Protein AF-A0A935T9W3-F1 (afdb_monomer_lite)

Sequence (142 aa):
MTTIMLGGGNDLVNSGDGNDVIDAGGGNDTVNAGAGDDVIYQKDAGSDVVDGGEGNDRLVLDYSGEANAYGYPGRGMWVYYYDAEGNYLNRSGMGFEVAAPANTGRWGFNSYHYGVTYSGIEQFDITGTKVDPEVKTRNKSV

Radius of gyration: 14.55 Å; chains: 1; bounding box: 39×32×34 Å

pLDDT: mean 70.42, std 19.95, range [35.5, 97.81]

InterPro domains:
  IPR001343 RTX calcium-binding nonapeptide repeat [PF00353] (7-40)
  IPR001343 RTX calcium-binding nonapeptide repeat [PF00353] (45-59)
  IPR011049 Serralysin-like metalloprotease, C-terminal [G3DSA:2.150.10.10] (2-136)
  IPR011049 Serralysin-like metalloprotease, C-terminal [SSF51120] (3-99)
  IPR050557 RTX toxin and mannuronan C5-epimerase [PTHR38340] (6-66)

Foldseek 3Di:
DEEEADAEDAEEEDCEDEEYEEEQHEAEYEYDCYAYAYEYEYEDDHQYEYENYHDAYEYEYADQPPPPLPDPPPQWFWWWFAFLVGHTDDIDTSDDDDQRPPGGNKTWIATPRRGYIYINYQKYAYHNHPDDPPRGIDGDDD

Secondary structure (DSSP, 8-state):
--EEE--BSS-EEE--BS--EEEEEBSS-EEE--BS--EEEEESS---EEE--BS--EEEEE-TT-TT----TTS-EEEEEE-TT--EEEEE-SS---PPPTT-SEEEEEETTTTEEEES-SEEEEES-SS-GGGSEEE---

Structure (mmCIF, N/CA/C/O backbone):
data_AF-A0A935T9W3-F1
#
_entry.id   AF-A0A935T9W3-F1
#
loop_
_atom_site.group_PDB
_atom_site.id
_atom_site.type_symbol
_atom_site.label_atom_id
_atom_site.label_alt_id
_atom_site.label_comp_id
_atom_site.label_asym_id
_atom_site.label_entity_id
_atom_site.label_seq_id
_atom_site.pdbx_PDB_ins_code
_atom_site.Cartn_x
_atom_site.Cartn_y
_atom_site.Cartn_z
_atom_site.occupancy
_atom_site.B_iso_or_equiv
_atom_site.auth_seq_id
_atom_site.auth_comp_id
_atom_site.auth_asym_id
_atom_site.auth_atom_id
_atom_site.pdbx_PDB_model_num
ATOM 1 N N . MET A 1 1 ? -15.150 -7.952 3.375 1.00 87.38 1 MET A N 1
ATOM 2 C CA . MET A 1 1 ? -14.183 -9.043 3.156 1.00 87.38 1 MET A CA 1
ATOM 3 C C . MET A 1 1 ? -14.290 -9.587 1.755 1.00 87.38 1 MET A C 1
ATOM 5 O O . MET A 1 1 ? -14.957 -10.582 1.473 1.00 87.38 1 MET A O 1
ATOM 9 N N . THR A 1 2 ? -13.551 -8.894 0.919 1.00 93.00 2 THR A N 1
ATOM 10 C CA . THR A 1 2 ? -13.242 -9.126 -0.472 1.00 93.00 2 THR A CA 1
ATOM 11 C C . THR A 1 2 ? -11.743 -9.416 -0.544 1.00 93.00 2 THR A C 1
ATOM 13 O O . THR A 1 2 ? -10.952 -8.914 0.255 1.00 93.00 2 THR A O 1
ATOM 16 N N . THR A 1 3 ? -11.332 -10.265 -1.481 1.00 94.88 3 THR A N 1
ATOM 17 C CA . THR A 1 3 ? -9.914 -10.483 -1.782 1.00 94.88 3 THR A CA 1
ATOM 18 C C . THR A 1 3 ? -9.684 -10.181 -3.250 1.00 94.88 3 THR A C 1
ATOM 20 O O . THR A 1 3 ? -10.333 -10.782 -4.109 1.00 94.88 3 THR A O 1
ATOM 23 N N . ILE A 1 4 ? -8.776 -9.252 -3.530 1.00 94.38 4 ILE A N 1
ATOM 24 C CA . ILE A 1 4 ? -8.452 -8.772 -4.874 1.00 94.38 4 ILE A CA 1
ATOM 25 C C . ILE A 1 4 ? -6.978 -9.081 -5.141 1.00 94.38 4 ILE A C 1
ATOM 27 O O . ILE A 1 4 ? -6.128 -8.762 -4.319 1.00 94.38 4 ILE A O 1
ATOM 31 N N . MET A 1 5 ? -6.678 -9.732 -6.267 1.00 93.81 5 MET A N 1
ATOM 32 C CA . MET A 1 5 ? -5.312 -10.044 -6.706 1.00 93.81 5 MET A CA 1
ATOM 33 C C . MET A 1 5 ? -5.192 -9.752 -8.201 1.00 93.81 5 MET A C 1
ATOM 35 O O . MET A 1 5 ? -5.802 -10.459 -9.006 1.00 93.81 5 MET A O 1
ATOM 39 N N . LEU A 1 6 ? -4.435 -8.716 -8.564 1.00 90.50 6 LEU A N 1
ATOM 40 C CA . LEU A 1 6 ? -4.401 -8.181 -9.935 1.00 90.50 6 LEU A CA 1
ATOM 41 C C . LEU A 1 6 ? -3.133 -8.576 -10.702 1.00 90.50 6 LEU A C 1
ATOM 43 O O . LEU A 1 6 ? -3.185 -8.846 -11.901 1.00 90.50 6 LEU A O 1
ATOM 47 N N . GLY A 1 7 ? -2.017 -8.765 -9.994 1.00 86.50 7 GLY A N 1
ATOM 48 C CA . GLY A 1 7 ? -0.795 -9.332 -10.558 1.00 86.50 7 GLY A CA 1
ATOM 49 C C . GLY A 1 7 ? 0.185 -8.273 -11.042 1.00 86.50 7 GLY A C 1
ATOM 50 O O . GLY A 1 7 ? 1.107 -7.945 -10.311 1.00 86.50 7 GLY A O 1
ATOM 51 N N . GLY A 1 8 ? 0.069 -7.803 -12.275 1.00 85.81 8 GLY A N 1
ATOM 52 C CA . GLY A 1 8 ? 0.881 -6.683 -12.737 1.00 85.81 8 GLY A CA 1
ATOM 53 C C . GLY A 1 8 ? 0.217 -5.976 -13.904 1.00 85.81 8 GLY A C 1
ATOM 54 O O . GLY A 1 8 ? -0.504 -6.610 -14.676 1.00 85.81 8 GLY A O 1
ATOM 55 N N . GLY A 1 9 ? 0.480 -4.686 -14.055 1.00 88.25 9 GLY A N 1
ATOM 56 C CA . GLY A 1 9 ? -0.306 -3.811 -14.912 1.00 88.25 9 GLY A CA 1
ATOM 57 C C . GLY A 1 9 ? -0.497 -2.452 -14.254 1.00 88.25 9 GLY A C 1
ATOM 58 O O . GLY A 1 9 ? 0.128 -2.156 -13.255 1.00 88.25 9 GLY A O 1
ATOM 59 N N . ASN A 1 10 ? -1.313 -1.595 -14.863 1.00 91.88 10 ASN A N 1
ATOM 60 C CA . ASN A 1 10 ? -1.774 -0.385 -14.188 1.00 91.88 10 ASN A CA 1
ATOM 61 C C . ASN A 1 10 ? -3.240 -0.620 -13.851 1.00 91.88 10 ASN A C 1
ATOM 63 O O . ASN A 1 10 ? -4.076 -0.625 -14.765 1.00 91.88 10 ASN A O 1
ATOM 67 N N . ASP A 1 11 ? -3.538 -0.837 -12.583 1.00 94.38 11 ASP A N 1
ATOM 68 C CA . ASP A 1 11 ? -4.836 -1.313 -12.145 1.00 94.38 11 ASP A CA 1
ATOM 69 C C . ASP A 1 11 ? -5.634 -0.244 -11.385 1.00 94.38 11 ASP A C 1
ATOM 71 O O . ASP A 1 11 ? -5.100 0.691 -10.789 1.00 94.38 11 ASP A O 1
ATOM 75 N N . LEU A 1 12 ? -6.964 -0.366 -11.436 1.00 94.62 12 LEU A N 1
ATOM 76 C CA . LEU A 1 12 ? -7.900 0.478 -10.691 1.00 94.62 12 LEU A CA 1
ATOM 77 C C . LEU A 1 12 ? -8.745 -0.403 -9.775 1.00 94.62 12 LEU A C 1
ATOM 79 O O . LEU A 1 12 ? -9.527 -1.229 -10.251 1.00 94.62 12 LEU A O 1
ATOM 83 N N . VAL A 1 13 ? -8.629 -0.179 -8.470 1.00 95.69 13 VAL A N 1
ATOM 84 C CA . VAL A 1 13 ? -9.342 -0.926 -7.434 1.00 95.69 13 VAL A CA 1
ATOM 85 C C . VAL A 1 13 ? -10.282 -0.013 -6.666 1.00 95.69 13 VAL A C 1
ATOM 87 O O . VAL A 1 13 ? -9.906 1.069 -6.221 1.00 95.69 13 VAL A O 1
ATOM 90 N N . ASN A 1 14 ? -11.507 -0.496 -6.479 1.00 95.88 14 ASN A N 1
ATOM 91 C CA . ASN A 1 14 ? -12.453 0.016 -5.500 1.00 95.88 14 ASN A CA 1
ATOM 92 C C . ASN A 1 14 ? -13.114 -1.190 -4.827 1.00 95.88 14 ASN A C 1
ATOM 94 O O . ASN A 1 14 ? -13.866 -1.908 -5.495 1.00 95.88 14 ASN A O 1
ATOM 98 N N . SER A 1 15 ? -12.775 -1.457 -3.567 1.00 94.94 15 SER A N 1
ATOM 99 C CA . SER A 1 15 ? -13.264 -2.644 -2.853 1.00 94.94 15 SER A CA 1
ATOM 100 C C . SER A 1 15 ? -14.528 -2.390 -2.027 1.00 94.94 15 SER A C 1
ATOM 102 O O . SER A 1 15 ? -15.371 -3.285 -1.944 1.00 94.94 15 SER A O 1
ATOM 104 N N . GLY A 1 16 ? -14.760 -1.149 -1.589 1.00 93.31 16 GLY A N 1
ATOM 105 C CA . GLY A 1 16 ? -16.012 -0.725 -0.961 1.00 93.31 16 GLY A CA 1
ATOM 106 C C . GLY A 1 16 ? -16.014 -0.928 0.553 1.00 93.31 16 GLY A C 1
ATOM 107 O O . GLY A 1 16 ? -15.044 -0.610 1.221 1.00 93.31 16 GLY A O 1
ATOM 108 N N .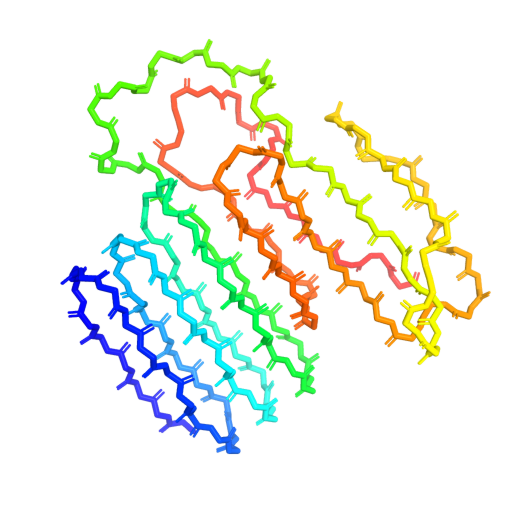 ASP A 1 17 ? -17.131 -1.388 1.113 1.00 95.31 17 ASP A N 1
ATOM 109 C CA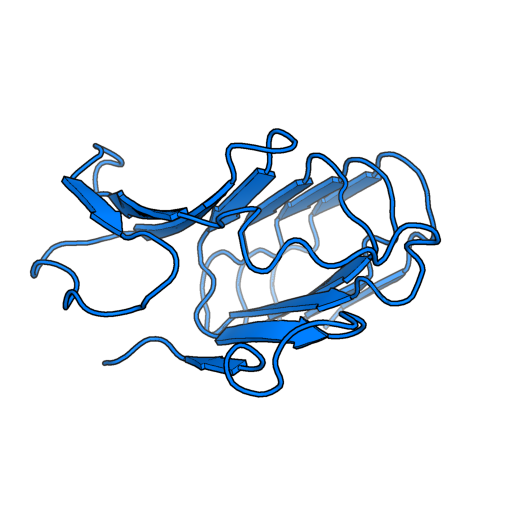 . ASP A 1 17 ? -17.245 -1.571 2.563 1.00 95.31 17 ASP A CA 1
ATOM 110 C C . ASP A 1 17 ? -16.778 -2.973 3.009 1.00 95.31 17 ASP A C 1
ATOM 112 O O . ASP A 1 17 ? -17.121 -4.001 2.411 1.00 95.31 17 ASP A O 1
ATOM 116 N N . GLY A 1 18 ? -16.157 -3.018 4.185 1.00 96.69 18 GLY A N 1
ATOM 117 C CA . GLY A 1 18 ? -15.717 -4.198 4.917 1.00 96.69 18 GLY A CA 1
ATOM 118 C C . GLY A 1 18 ? -14.205 -4.418 4.858 1.00 96.69 18 GLY A C 1
ATOM 119 O O . GLY A 1 18 ? -13.542 -3.978 3.945 1.00 96.69 18 GLY A O 1
ATOM 120 N N . ASN A 1 19 ? -13.685 -5.187 5.818 1.00 97.75 19 ASN A N 1
ATOM 121 C CA . ASN A 1 19 ? -12.250 -5.476 5.919 1.00 97.75 19 ASN A CA 1
ATOM 122 C C . ASN A 1 19 ? -11.771 -6.345 4.751 1.00 97.75 19 ASN A C 1
ATOM 124 O O . ASN A 1 19 ? -12.147 -7.525 4.670 1.00 97.75 19 ASN A O 1
ATOM 128 N N . ASP A 1 20 ? -10.942 -5.787 3.885 1.00 97.81 20 ASP A N 1
ATOM 129 C CA . ASP A 1 20 ? -10.557 -6.346 2.601 1.00 97.81 20 ASP A CA 1
ATOM 130 C C . ASP A 1 20 ? -9.046 -6.593 2.495 1.00 97.81 20 ASP A C 1
ATOM 132 O O . ASP A 1 20 ? -8.220 -6.079 3.251 1.00 97.81 20 ASP A O 1
ATOM 136 N N . VAL A 1 21 ? -8.675 -7.470 1.560 1.00 97.38 21 VAL A N 1
ATOM 137 C CA . VAL A 1 21 ? -7.275 -7.777 1.244 1.00 97.38 21 VAL A CA 1
ATOM 138 C C . VAL A 1 21 ? -7.038 -7.506 -0.231 1.00 97.38 21 VAL A C 1
ATOM 140 O O . VAL A 1 21 ? -7.629 -8.166 -1.091 1.00 97.38 21 VAL A O 1
ATOM 143 N N . ILE A 1 22 ? -6.162 -6.552 -0.523 1.00 97.12 22 ILE A N 1
ATOM 144 C CA . ILE A 1 22 ? -5.915 -6.047 -1.872 1.00 97.12 22 ILE A CA 1
ATOM 145 C C . ILE A 1 22 ? -4.445 -6.260 -2.212 1.00 97.12 22 ILE A C 1
ATOM 147 O O . ILE A 1 22 ? -3.570 -5.689 -1.578 1.00 97.12 22 ILE A O 1
ATOM 151 N N . ASP A 1 23 ? -4.167 -7.072 -3.224 1.00 95.19 23 ASP A N 1
ATOM 152 C CA . ASP A 1 23 ? -2.854 -7.197 -3.855 1.00 95.19 23 ASP A CA 1
ATOM 153 C C . ASP A 1 23 ? -2.943 -6.557 -5.239 1.00 95.19 23 ASP A C 1
ATOM 155 O O . ASP A 1 23 ? -3.439 -7.168 -6.197 1.00 95.19 23 ASP A O 1
ATOM 159 N N . ALA A 1 24 ? -2.524 -5.291 -5.301 1.00 91.50 24 ALA A N 1
ATOM 160 C CA . ALA A 1 24 ? -2.558 -4.490 -6.519 1.00 91.50 24 ALA A CA 1
ATOM 161 C C . ALA A 1 24 ? -1.537 -4.989 -7.550 1.00 91.50 24 ALA A C 1
ATOM 163 O O . ALA A 1 24 ? -1.755 -4.853 -8.745 1.00 91.50 24 ALA A O 1
ATOM 164 N N . GLY A 1 25 ? -0.524 -5.737 -7.106 1.00 89.56 25 GLY A N 1
ATOM 165 C CA . GLY A 1 25 ? 0.512 -6.208 -8.003 1.00 89.56 25 GLY A CA 1
ATOM 166 C C . GLY A 1 25 ? 1.589 -5.156 -8.193 1.00 89.56 25 GLY A C 1
ATOM 167 O O . GLY A 1 25 ? 1.908 -4.460 -7.239 1.00 89.56 25 GLY A O 1
ATOM 168 N N . GLY A 1 26 ? 2.210 -5.138 -9.370 1.00 85.56 26 GLY A N 1
ATOM 169 C CA . GLY A 1 26 ? 3.182 -4.107 -9.727 1.00 85.56 26 GLY A CA 1
ATOM 170 C C . GLY A 1 26 ? 2.846 -3.390 -11.023 1.00 85.56 26 GLY A C 1
ATOM 171 O O . GLY A 1 26 ? 2.142 -3.934 -11.875 1.00 85.56 26 GLY A O 1
ATOM 172 N N . GLY A 1 27 ? 3.410 -2.202 -11.202 1.00 85.19 27 GLY A N 1
ATOM 173 C CA . GLY A 1 27 ? 3.002 -1.208 -12.188 1.00 85.19 27 GLY A CA 1
ATOM 174 C C . GLY A 1 27 ? 2.380 0.002 -11.493 1.00 85.19 27 GLY A C 1
ATOM 175 O O . GLY A 1 27 ? 2.707 0.260 -10.351 1.00 85.19 27 GLY A O 1
ATOM 176 N N . ASN A 1 28 ? 1.607 0.837 -12.195 1.00 86.69 28 ASN A N 1
ATOM 177 C CA . ASN A 1 28 ? 1.076 2.077 -11.608 1.00 86.69 28 ASN A CA 1
ATOM 178 C C . ASN A 1 28 ? -0.396 1.908 -11.232 1.00 86.69 28 ASN A C 1
ATOM 180 O O . ASN A 1 28 ? -1.268 2.014 -12.104 1.00 86.69 28 ASN A O 1
ATOM 184 N N . ASP A 1 29 ? -0.671 1.732 -9.950 1.00 91.31 29 ASP A N 1
ATOM 185 C CA . ASP A 1 29 ? -1.990 1.342 -9.474 1.00 91.31 29 ASP A CA 1
ATOM 186 C C . ASP A 1 29 ? -2.742 2.489 -8.796 1.00 91.31 29 ASP A C 1
ATOM 188 O O . ASP A 1 29 ? -2.177 3.413 -8.217 1.00 91.31 29 ASP A O 1
ATOM 192 N N . THR A 1 30 ? -4.069 2.459 -8.866 1.00 92.00 30 THR A N 1
ATOM 193 C CA . THR A 1 30 ? -4.951 3.345 -8.100 1.00 92.00 30 THR A CA 1
ATOM 194 C C . THR A 1 30 ? -5.893 2.498 -7.263 1.00 92.00 30 THR A C 1
ATOM 196 O O . THR A 1 30 ? -6.758 1.811 -7.800 1.00 92.00 30 THR A O 1
ATOM 199 N N . VAL A 1 31 ? -5.747 2.557 -5.946 1.00 93.88 31 VAL A N 1
ATOM 200 C CA . VAL A 1 31 ? -6.485 1.742 -4.983 1.00 93.88 31 VAL A CA 1
ATOM 201 C C . VAL A 1 31 ? -7.299 2.637 -4.060 1.00 93.88 31 VAL A C 1
ATOM 203 O O . VAL A 1 31 ? -6.765 3.555 -3.446 1.00 93.88 31 VAL A O 1
ATOM 206 N N . ASN A 1 32 ? -8.589 2.340 -3.949 1.00 94.44 32 ASN A N 1
ATOM 207 C CA . ASN A 1 32 ? -9.469 2.835 -2.898 1.00 94.44 32 ASN A CA 1
ATOM 208 C C . ASN A 1 32 ? -10.028 1.623 -2.144 1.00 94.44 32 ASN A C 1
ATOM 210 O O . ASN A 1 32 ? -10.780 0.839 -2.734 1.00 94.44 32 ASN A O 1
ATOM 214 N N . ALA A 1 33 ? -9.609 1.449 -0.892 1.00 93.88 33 ALA A N 1
ATOM 215 C CA . ALA A 1 33 ? -9.987 0.290 -0.094 1.00 93.88 33 ALA A CA 1
ATOM 216 C C . ALA A 1 33 ? -11.384 0.464 0.533 1.00 93.88 33 ALA A C 1
ATOM 218 O O . ALA A 1 33 ? -12.232 -0.412 0.387 1.00 93.88 33 ALA A O 1
ATOM 219 N N . GLY A 1 34 ? -11.698 1.675 0.997 1.00 93.06 34 GLY A N 1
ATOM 220 C CA . GLY A 1 34 ? -13.051 2.082 1.356 1.00 93.06 34 GLY A CA 1
ATOM 221 C C . GLY A 1 34 ? -13.226 2.176 2.864 1.00 93.06 34 GLY A C 1
ATOM 222 O O . GLY A 1 34 ? -12.536 2.960 3.499 1.00 93.06 34 GLY A O 1
ATOM 223 N N . ALA A 1 35 ? -14.219 1.505 3.434 1.00 93.00 35 ALA A N 1
ATOM 224 C CA . ALA A 1 35 ? -14.437 1.527 4.881 1.00 93.00 35 ALA A CA 1
ATOM 225 C C . ALA A 1 35 ? -14.191 0.137 5.460 1.00 93.00 35 ALA A C 1
ATOM 227 O O . ALA A 1 35 ? -14.767 -0.825 4.969 1.00 93.00 35 ALA A O 1
ATOM 228 N N . GLY A 1 36 ? -13.456 0.019 6.558 1.00 94.56 36 GLY A N 1
ATOM 229 C CA . GLY A 1 36 ? -13.052 -1.266 7.126 1.00 94.56 36 GLY A CA 1
ATOM 230 C C . GLY A 1 36 ? -11.584 -1.244 7.525 1.00 94.56 36 GLY A C 1
ATOM 231 O O . GLY A 1 36 ? -10.882 -0.291 7.246 1.00 94.56 36 GLY A O 1
ATOM 232 N N . ASP A 1 37 ? -11.122 -2.279 8.227 1.00 95.12 37 ASP A N 1
ATOM 233 C CA . ASP A 1 37 ? -9.680 -2.441 8.452 1.00 95.12 37 ASP A CA 1
ATOM 234 C C . ASP A 1 37 ? -9.081 -3.237 7.281 1.00 95.12 37 ASP A C 1
ATOM 236 O O . ASP A 1 37 ? -9.242 -4.466 7.223 1.00 95.12 37 ASP A O 1
ATOM 240 N N . ASP A 1 38 ? -8.397 -2.552 6.368 1.00 96.75 38 ASP A N 1
ATOM 241 C CA . ASP A 1 38 ? -7.921 -3.122 5.110 1.00 96.75 38 ASP A CA 1
ATOM 242 C C . ASP A 1 38 ? -6.425 -3.452 5.117 1.00 96.75 38 ASP A C 1
ATOM 244 O O . ASP A 1 38 ? -5.599 -2.840 5.803 1.00 96.75 38 ASP A O 1
ATOM 248 N N . VAL A 1 39 ? -6.045 -4.450 4.314 1.00 95.25 39 VAL A N 1
ATOM 249 C CA . VAL A 1 39 ? -4.640 -4.804 4.074 1.00 95.25 39 VAL A CA 1
ATOM 250 C C . VAL A 1 39 ? -4.326 -4.695 2.592 1.00 95.25 39 VAL A C 1
ATOM 252 O O . VAL A 1 39 ? -4.870 -5.432 1.770 1.00 95.25 39 VAL A O 1
ATOM 255 N N . ILE A 1 40 ? -3.393 -3.808 2.263 1.00 93.75 40 ILE A N 1
ATOM 256 C CA . ILE A 1 40 ? -3.060 -3.433 0.893 1.00 93.75 40 ILE A CA 1
ATOM 257 C C . ILE A 1 40 ? -1.599 -3.784 0.624 1.00 93.75 40 ILE A C 1
ATOM 259 O O . ILE A 1 40 ? -0.702 -3.380 1.364 1.00 93.75 40 ILE A O 1
ATOM 263 N N . TYR A 1 41 ? -1.356 -4.531 -0.445 1.00 91.56 41 TYR A N 1
ATOM 264 C CA . TYR A 1 41 ? -0.038 -4.909 -0.931 1.00 91.56 41 TYR A CA 1
ATOM 265 C C . TYR A 1 41 ? 0.225 -4.213 -2.259 1.00 91.56 41 TYR A C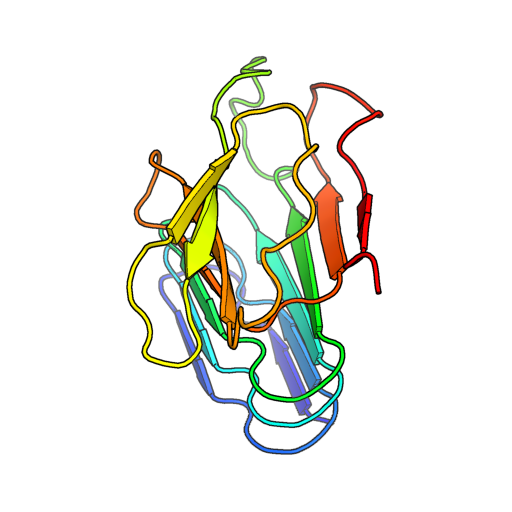 1
ATOM 267 O O . TYR A 1 41 ? -0.516 -4.411 -3.224 1.00 91.56 41 TYR A O 1
ATOM 275 N N . GLN A 1 42 ? 1.307 -3.444 -2.289 1.00 86.56 42 GLN A N 1
ATOM 276 C CA . GLN A 1 42 ? 1.894 -2.892 -3.503 1.00 86.56 42 GLN A CA 1
ATOM 277 C C . GLN A 1 42 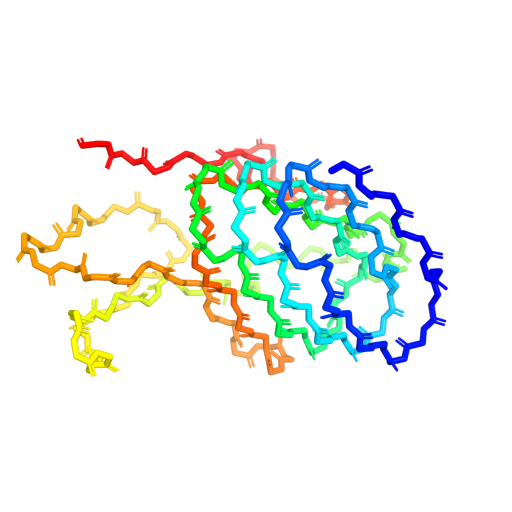? 3.237 -3.568 -3.741 1.00 86.56 42 GLN A C 1
ATOM 279 O O . GLN A 1 42 ? 4.047 -3.700 -2.815 1.00 86.56 42 GLN A O 1
ATOM 284 N N . LYS A 1 43 ? 3.477 -4.028 -4.963 1.00 82.19 43 LYS A N 1
ATOM 285 C CA . LYS A 1 43 ? 4.744 -4.637 -5.360 1.00 82.19 43 LYS A CA 1
ATOM 286 C C . LYS A 1 43 ? 5.422 -3.688 -6.320 1.00 82.19 43 LYS A C 1
ATOM 288 O O . LYS A 1 43 ? 4.780 -3.234 -7.239 1.00 82.19 43 LYS A O 1
ATOM 293 N N . ASP A 1 44 ? 6.727 -3.505 -6.166 1.00 72.25 44 ASP A N 1
ATOM 294 C CA . ASP A 1 44 ? 7.546 -2.648 -7.037 1.00 72.25 44 ASP A CA 1
ATOM 295 C C . ASP A 1 44 ? 7.473 -1.125 -6.772 1.00 72.25 44 ASP A C 1
ATOM 297 O O . ASP A 1 44 ? 6.938 -0.667 -5.761 1.00 72.25 44 ASP A O 1
ATOM 301 N N . ALA A 1 45 ? 8.221 -0.355 -7.575 1.00 64.88 45 ALA A N 1
ATOM 302 C CA . ALA A 1 45 ? 8.375 1.098 -7.462 1.00 64.88 45 ALA A CA 1
ATOM 303 C C . ALA A 1 45 ? 7.474 1.908 -8.416 1.00 64.88 45 ALA A C 1
ATOM 305 O O . ALA A 1 45 ? 7.874 2.994 -8.852 1.00 64.88 45 ALA A O 1
ATOM 306 N N . GLY A 1 46 ? 6.301 1.379 -8.750 1.00 71.75 46 GLY A N 1
ATOM 307 C CA . GLY A 1 46 ? 5.223 2.037 -9.474 1.00 71.75 46 GLY A CA 1
ATOM 308 C C . GLY A 1 46 ? 4.848 3.442 -8.995 1.00 71.75 46 GLY A C 1
ATOM 309 O O . GLY A 1 46 ? 5.259 3.928 -7.944 1.00 71.75 46 GLY A O 1
ATOM 310 N N . SER A 1 47 ? 4.092 4.161 -9.827 1.00 76.81 47 SER A N 1
ATOM 311 C CA . SER A 1 47 ? 3.437 5.428 -9.473 1.00 76.81 47 SER A CA 1
ATOM 312 C C . SER A 1 47 ? 2.028 5.150 -8.957 1.00 76.81 47 SER A C 1
ATOM 314 O O . SER A 1 47 ? 1.059 5.295 -9.700 1.00 76.81 47 SER A O 1
ATOM 316 N N . ASP A 1 48 ? 1.944 4.777 -7.688 1.00 81.75 48 ASP A N 1
ATOM 317 C CA . ASP A 1 48 ? 0.731 4.273 -7.052 1.00 81.75 48 ASP A CA 1
ATOM 318 C C . ASP A 1 48 ? -0.019 5.312 -6.224 1.00 81.75 48 ASP A C 1
ATOM 320 O O . ASP A 1 48 ? 0.548 6.037 -5.406 1.00 81.75 48 ASP A O 1
ATOM 324 N N . VAL A 1 49 ? -1.337 5.336 -6.358 1.00 84.69 49 VAL A N 1
ATOM 325 C CA . VAL A 1 49 ? -2.229 6.104 -5.492 1.00 84.69 49 VAL A CA 1
ATOM 326 C C . VAL A 1 49 ? -3.022 5.122 -4.644 1.00 84.69 49 VAL A C 1
ATOM 328 O O . VAL A 1 49 ? -3.779 4.332 -5.188 1.00 84.69 49 VAL A O 1
ATOM 331 N N . VAL A 1 50 ? -2.875 5.164 -3.322 1.00 85.88 50 VAL A N 1
ATOM 332 C CA . VAL A 1 50 ? -3.607 4.289 -2.394 1.00 85.88 50 VAL A CA 1
ATOM 333 C C . VAL A 1 50 ? -4.339 5.132 -1.362 1.00 85.88 50 VAL A C 1
ATOM 335 O O . VAL A 1 50 ? -3.725 5.943 -0.673 1.00 85.88 50 VAL A O 1
ATOM 338 N N . ASP A 1 51 ? -5.638 4.907 -1.230 1.00 88.12 51 ASP A N 1
ATOM 339 C CA . ASP A 1 51 ? -6.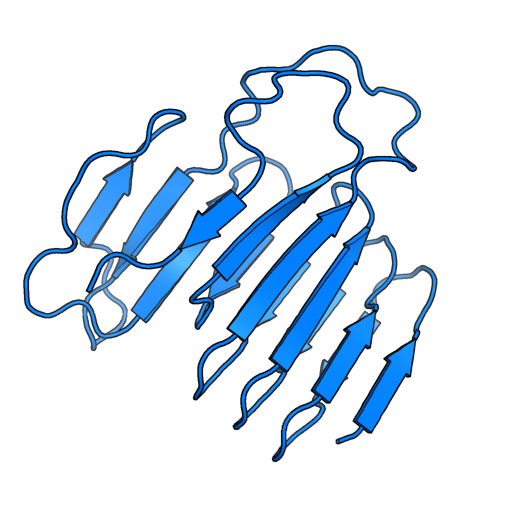451 5.402 -0.126 1.00 88.12 51 ASP A CA 1
ATOM 340 C C . ASP A 1 51 ? -6.998 4.206 0.657 1.00 88.12 51 ASP A C 1
ATOM 342 O O . ASP A 1 51 ? -7.755 3.414 0.093 1.00 88.12 51 ASP A O 1
ATOM 346 N N . GLY A 1 52 ? -6.584 4.050 1.918 1.00 86.44 52 GLY A N 1
ATOM 347 C CA . GLY A 1 52 ? -7.158 3.043 2.821 1.00 86.44 52 GLY A CA 1
ATOM 348 C C . GLY A 1 52 ? -8.584 3.407 3.227 1.00 86.44 52 GLY A C 1
ATOM 349 O O . GLY A 1 52 ? -9.463 2.562 3.227 1.00 86.44 52 GLY A O 1
ATOM 350 N N . GLY A 1 53 ? -8.857 4.706 3.364 1.00 87.31 53 GLY A N 1
ATOM 351 C CA . GLY A 1 53 ? -10.181 5.211 3.699 1.00 87.31 53 GLY A CA 1
ATOM 352 C C . GLY A 1 53 ? -10.427 5.230 5.208 1.00 87.31 53 GLY A C 1
ATOM 353 O O . GLY A 1 53 ? -9.641 5.831 5.943 1.00 87.31 53 GLY A O 1
ATOM 354 N N . GLU A 1 54 ? -11.578 4.730 5.659 1.00 87.31 54 GLU A N 1
ATOM 355 C CA . GLU A 1 54 ? -11.949 4.734 7.080 1.00 87.31 54 GLU A CA 1
ATOM 356 C C . GLU A 1 54 ? -11.617 3.398 7.742 1.00 87.31 54 GLU A C 1
ATOM 358 O O . GLU A 1 54 ? -12.261 2.401 7.443 1.00 87.31 54 GLU A O 1
ATOM 363 N N . GLY A 1 55 ? -10.754 3.398 8.756 1.00 88.31 55 GLY A N 1
ATOM 364 C CA . GLY A 1 55 ? -10.450 2.193 9.521 1.00 88.31 55 GLY A CA 1
ATOM 365 C C . GLY A 1 55 ? -9.037 2.218 10.073 1.00 88.31 55 GLY A C 1
ATOM 366 O O . GLY A 1 55 ? -8.467 3.291 10.279 1.00 88.31 55 GLY A O 1
ATOM 367 N N . ASN A 1 56 ? -8.502 1.041 10.394 1.00 87.31 56 ASN A N 1
ATOM 368 C CA . ASN A 1 56 ? -7.089 0.860 10.706 1.00 87.31 56 ASN A CA 1
ATOM 369 C C . ASN A 1 56 ? -6.411 0.113 9.565 1.00 87.31 56 ASN A C 1
ATOM 371 O O . ASN A 1 56 ? -6.290 -1.116 9.597 1.00 87.31 56 ASN A O 1
ATOM 375 N N . ASP A 1 57 ? -5.925 0.873 8.593 1.00 88.75 57 ASP A N 1
ATOM 376 C CA . ASP A 1 57 ? -5.454 0.297 7.343 1.00 88.75 57 ASP A CA 1
ATOM 377 C C . ASP A 1 57 ? -3.956 0.044 7.356 1.00 88.75 57 ASP A C 1
ATOM 379 O O . ASP A 1 57 ? -3.151 0.804 7.914 1.00 88.75 57 ASP A O 1
ATOM 383 N N . ARG A 1 58 ? -3.566 -1.052 6.709 1.00 89.00 58 ARG A N 1
ATOM 384 C CA . ARG A 1 58 ? -2.179 -1.486 6.612 1.00 89.00 58 ARG A CA 1
ATOM 385 C C . ARG A 1 58 ? -1.720 -1.536 5.164 1.00 89.00 58 ARG A C 1
ATOM 387 O O . ARG A 1 58 ? -2.189 -2.365 4.392 1.00 89.00 58 ARG A O 1
ATOM 394 N N . LEU A 1 59 ? -0.706 -0.741 4.835 1.00 86.38 59 LEU A N 1
ATOM 395 C CA . LEU A 1 59 ? -0.017 -0.790 3.547 1.00 86.38 59 LEU A CA 1
ATOM 396 C C . LEU A 1 59 ? 1.324 -1.519 3.672 1.00 86.38 59 LEU A C 1
ATOM 398 O O . LEU A 1 59 ? 2.167 -1.165 4.498 1.00 86.38 59 LEU A O 1
ATOM 402 N N . VAL A 1 60 ? 1.542 -2.504 2.807 1.00 86.31 60 VAL A N 1
ATOM 403 C CA . VAL A 1 60 ? 2.801 -3.234 2.668 1.00 86.31 60 VAL A CA 1
ATOM 404 C C . VAL A 1 60 ? 3.382 -2.958 1.287 1.00 86.31 60 VAL A C 1
ATOM 406 O O . VAL A 1 60 ? 2.779 -3.319 0.279 1.00 86.31 60 VAL A O 1
ATOM 409 N N . LEU A 1 61 ? 4.573 -2.361 1.240 1.00 81.88 61 LEU A N 1
ATOM 410 C CA . LEU A 1 61 ? 5.358 -2.249 0.010 1.00 81.88 61 LEU A CA 1
ATOM 411 C C . LEU A 1 61 ? 6.342 -3.414 -0.069 1.00 81.88 61 LEU A C 1
ATOM 413 O O . LEU A 1 61 ? 7.155 -3.611 0.841 1.00 81.88 61 LEU A O 1
ATOM 417 N N . ASP A 1 62 ? 6.295 -4.183 -1.151 1.00 80.25 62 ASP A N 1
ATOM 418 C CA . ASP A 1 62 ? 7.229 -5.273 -1.419 1.00 80.25 62 ASP A CA 1
ATOM 419 C C . ASP A 1 62 ? 8.129 -4.957 -2.618 1.00 80.25 62 ASP A C 1
ATOM 421 O O . ASP A 1 62 ? 7.742 -5.055 -3.782 1.00 80.25 62 ASP A O 1
ATOM 425 N N . TYR A 1 63 ? 9.386 -4.629 -2.321 1.00 76.19 63 TYR A N 1
ATOM 426 C CA . TYR A 1 63 ? 10.414 -4.360 -3.325 1.00 76.19 63 TYR A CA 1
ATOM 427 C C . TYR A 1 63 ? 11.219 -5.607 -3.727 1.00 76.19 63 TYR A C 1
ATOM 429 O O . TYR A 1 63 ? 12.245 -5.488 -4.398 1.00 76.19 63 TYR A O 1
ATOM 437 N N . SER A 1 64 ? 10.805 -6.815 -3.331 1.00 74.25 64 SER A N 1
ATOM 438 C CA . SER A 1 64 ? 11.570 -8.048 -3.579 1.00 74.25 64 SER A CA 1
ATOM 439 C C . SER A 1 64 ? 11.706 -8.398 -5.067 1.00 74.25 64 SER A C 1
ATOM 441 O O . SER A 1 64 ? 12.683 -9.045 -5.455 1.00 74.25 64 SER A O 1
ATOM 443 N N . GLY A 1 65 ? 10.767 -7.936 -5.899 1.00 68.81 65 GLY A N 1
ATOM 444 C CA . GLY A 1 65 ? 10.786 -8.085 -7.357 1.00 68.81 65 GLY A CA 1
ATOM 445 C C . GLY A 1 65 ? 11.724 -7.119 -8.095 1.00 68.81 65 GLY A C 1
ATOM 446 O O . GLY A 1 65 ? 11.989 -7.315 -9.281 1.00 68.81 65 GLY A O 1
ATOM 447 N N . GLU A 1 66 ? 12.271 -6.104 -7.420 1.00 66.94 66 GLU A N 1
ATOM 448 C CA . GLU A 1 66 ? 13.085 -5.063 -8.053 1.00 66.94 66 GLU A CA 1
ATOM 449 C C . GLU A 1 66 ? 14.533 -5.529 -8.293 1.00 66.94 66 GLU A C 1
ATOM 451 O O . GLU A 1 66 ? 15.372 -5.613 -7.387 1.00 66.94 66 GLU A O 1
ATOM 456 N N . ALA A 1 67 ? 14.863 -5.806 -9.560 1.00 55.84 67 ALA A N 1
ATOM 457 C CA . ALA A 1 67 ? 16.169 -6.328 -9.979 1.00 55.84 67 ALA A CA 1
ATOM 458 C C . ALA A 1 67 ? 17.346 -5.379 -9.662 1.00 55.84 67 ALA A C 1
ATOM 460 O O . ALA A 1 67 ? 18.474 -5.835 -9.456 1.00 55.84 67 ALA A O 1
ATOM 461 N N . ASN A 1 68 ? 17.087 -4.069 -9.558 1.00 52.22 68 ASN A N 1
ATOM 462 C CA . ASN A 1 68 ? 18.057 -3.048 -9.154 1.00 52.22 68 ASN A CA 1
ATOM 463 C C . ASN A 1 68 ? 17.841 -2.594 -7.705 1.00 52.22 68 ASN A C 1
ATOM 465 O O . ASN A 1 68 ? 17.806 -1.404 -7.404 1.00 52.22 68 ASN A O 1
ATOM 469 N N . ALA A 1 69 ? 17.819 -3.547 -6.773 1.00 46.34 69 ALA A N 1
ATOM 470 C CA . ALA A 1 69 ? 17.957 -3.290 -5.339 1.00 46.34 69 ALA A CA 1
ATOM 471 C C . ALA A 1 69 ? 19.378 -2.805 -4.943 1.00 46.34 69 ALA A C 1
ATOM 473 O O . ALA A 1 69 ? 19.890 -3.148 -3.873 1.00 46.34 69 ALA A O 1
ATOM 474 N N . TYR A 1 70 ? 20.055 -2.028 -5.802 1.00 42.06 70 TYR A N 1
ATOM 475 C CA . TYR A 1 70 ? 21.175 -1.198 -5.376 1.00 42.06 70 TYR A CA 1
ATOM 476 C C . TYR A 1 70 ? 20.604 -0.116 -4.468 1.00 42.06 70 TYR A C 1
ATOM 478 O O . TYR A 1 70 ? 20.156 0.927 -4.924 1.00 42.06 70 TYR A O 1
ATOM 486 N N . GLY A 1 71 ? 20.613 -0.399 -3.167 1.00 41.34 71 GLY A N 1
ATOM 487 C CA . GLY A 1 71 ? 21.315 0.478 -2.241 1.00 41.34 71 GLY A CA 1
ATOM 488 C C . GLY A 1 71 ? 21.044 1.969 -2.395 1.00 41.34 71 GLY A C 1
ATOM 489 O O . GLY A 1 71 ? 22.004 2.730 -2.408 1.00 41.34 71 GLY A O 1
ATOM 490 N N . TYR A 1 72 ? 19.788 2.401 -2.470 1.00 43.09 72 TYR A N 1
ATOM 491 C CA . TYR A 1 72 ? 19.457 3.777 -2.126 1.00 43.09 72 TYR A CA 1
ATOM 492 C C . TYR A 1 72 ? 18.779 3.783 -0.753 1.00 43.09 72 TYR A C 1
ATOM 494 O O . TYR A 1 72 ? 17.552 3.890 -0.692 1.00 43.09 72 TYR A O 1
ATOM 502 N N . PRO A 1 73 ? 19.545 3.692 0.356 1.00 36.97 73 PRO A N 1
ATOM 503 C CA . PRO A 1 73 ? 19.074 4.213 1.634 1.00 36.97 73 PRO A CA 1
ATOM 504 C C . PRO A 1 73 ? 18.941 5.727 1.436 1.00 36.97 73 PRO A C 1
ATOM 506 O O . PRO A 1 73 ? 19.897 6.471 1.620 1.00 36.97 73 PRO A O 1
ATOM 509 N N . GLY A 1 74 ? 17.835 6.179 0.847 1.00 41.88 74 GLY A N 1
ATOM 510 C CA . GLY A 1 74 ? 17.826 7.524 0.269 1.00 41.88 74 GLY A CA 1
ATOM 511 C C . GLY A 1 74 ? 16.759 7.863 -0.763 1.00 41.88 74 GLY A C 1
ATOM 512 O O . GLY A 1 74 ? 16.639 9.039 -1.097 1.00 41.88 74 GLY A O 1
ATOM 513 N N . ARG A 1 75 ? 15.980 6.917 -1.303 1.00 43.28 75 ARG A N 1
ATOM 514 C CA . ARG A 1 75 ? 14.841 7.266 -2.179 1.00 43.28 75 ARG A CA 1
ATOM 515 C C . ARG A 1 75 ? 13.649 7.668 -1.306 1.00 43.28 75 ARG A C 1
ATOM 517 O O . ARG A 1 75 ? 12.734 6.890 -1.087 1.00 43.28 75 ARG A O 1
ATOM 524 N N . GLY A 1 76 ? 13.773 8.852 -0.704 1.00 46.59 76 GLY A N 1
ATOM 525 C CA . GLY A 1 76 ? 12.967 9.326 0.416 1.00 46.59 76 GLY A CA 1
ATOM 526 C C . GLY A 1 76 ? 11.468 9.318 0.146 1.00 46.59 76 GLY A C 1
ATOM 527 O O . GLY A 1 76 ? 10.959 10.154 -0.599 1.00 46.59 76 GLY A O 1
ATOM 528 N N . MET A 1 77 ? 10.769 8.411 0.825 1.00 51.19 77 MET A N 1
ATOM 529 C CA . MET A 1 77 ? 9.390 8.651 1.220 1.00 51.19 77 MET A CA 1
ATOM 530 C C . MET A 1 77 ? 9.408 9.827 2.186 1.00 51.19 77 MET A C 1
ATOM 532 O O . MET A 1 77 ? 10.035 9.755 3.247 1.00 51.19 77 MET A O 1
ATOM 536 N N . TRP A 1 78 ? 8.770 10.920 1.792 1.00 51.22 78 TRP A N 1
ATOM 537 C CA . TRP A 1 78 ? 8.553 12.034 2.694 1.00 51.22 78 TRP A CA 1
ATOM 538 C C . TRP A 1 78 ? 7.161 11.839 3.290 1.00 51.22 78 TRP A C 1
ATOM 540 O O . TRP A 1 78 ? 6.192 11.557 2.586 1.00 51.22 78 TRP A O 1
ATOM 550 N N . VAL A 1 79 ? 7.056 11.933 4.609 1.00 56.75 79 VAL A N 1
ATOM 551 C CA . VAL A 1 79 ? 5.741 11.945 5.257 1.00 56.75 79 VAL A CA 1
ATOM 552 C C . VAL A 1 79 ? 5.224 13.368 5.142 1.00 56.75 79 VAL A C 1
ATOM 554 O O . VAL A 1 79 ? 5.911 14.278 5.609 1.00 56.75 79 VAL A O 1
ATOM 557 N N . TYR A 1 80 ? 4.066 13.561 4.511 1.00 59.47 80 TYR A N 1
ATOM 558 C CA . TYR A 1 80 ? 3.425 14.869 4.382 1.00 59.47 80 TYR A CA 1
ATOM 559 C C . TYR A 1 80 ? 2.225 14.923 5.321 1.00 59.47 80 TYR A C 1
ATOM 561 O O . TYR A 1 80 ? 1.390 14.023 5.345 1.00 59.47 80 TYR A O 1
ATOM 569 N N . TYR A 1 81 ? 2.132 16.000 6.086 1.00 57.47 81 TYR A N 1
ATOM 570 C CA . TYR A 1 81 ? 1.009 16.251 6.978 1.00 57.47 81 TYR A CA 1
ATOM 571 C C . TYR A 1 81 ? 0.056 17.226 6.301 1.00 57.47 81 TYR A C 1
ATOM 573 O O . TYR A 1 81 ? 0.511 18.251 5.787 1.00 57.47 81 TYR A O 1
ATOM 581 N N . TYR A 1 82 ? -1.240 16.929 6.340 1.00 58.75 82 TYR A N 1
ATOM 582 C CA . TYR A 1 82 ? -2.297 17.820 5.872 1.00 58.75 82 TYR A CA 1
ATOM 583 C C . TYR A 1 82 ? -3.289 18.098 7.010 1.00 58.75 82 TYR A C 1
ATOM 585 O O . TYR A 1 82 ? -3.465 17.258 7.897 1.00 58.75 82 TYR A O 1
ATOM 593 N N . ASP A 1 83 ? -3.913 19.277 7.020 1.00 59.59 83 ASP A N 1
ATOM 594 C CA . ASP A 1 83 ? -5.050 19.540 7.912 1.00 59.59 83 ASP A CA 1
ATOM 595 C C . ASP A 1 83 ? -6.299 18.767 7.459 1.00 59.59 83 ASP A C 1
ATOM 597 O O . ASP A 1 83 ? -6.280 18.031 6.467 1.00 59.59 83 ASP A O 1
ATOM 601 N N . ALA A 1 84 ? -7.384 18.872 8.228 1.00 53.59 84 ALA A N 1
ATOM 602 C CA . ALA A 1 84 ? -8.651 18.218 7.902 1.00 53.59 84 ALA A CA 1
ATOM 603 C C . ALA A 1 84 ? -9.274 18.726 6.592 1.00 53.59 84 ALA A C 1
ATOM 605 O O . ALA A 1 84 ? -10.068 18.026 5.969 1.00 53.59 84 ALA A O 1
ATOM 606 N N . GLU A 1 85 ? -8.873 19.912 6.148 1.00 62.78 85 GLU A N 1
ATOM 607 C CA . GLU A 1 85 ? -9.285 20.545 4.904 1.00 62.78 85 GLU A CA 1
ATOM 608 C C . GLU A 1 85 ? -8.370 20.186 3.714 1.00 62.78 85 GLU A C 1
ATOM 610 O O . GLU A 1 85 ? -8.626 20.618 2.589 1.00 62.78 85 GLU A O 1
ATOM 615 N N . GLY A 1 86 ? -7.327 19.373 3.930 1.00 60.22 86 GLY A N 1
ATOM 616 C CA . GLY A 1 86 ? -6.407 18.905 2.891 1.00 60.22 86 GLY A CA 1
ATOM 617 C C . GLY A 1 86 ? -5.291 19.890 2.526 1.00 60.22 86 GLY A C 1
ATOM 618 O O . GLY A 1 86 ? -4.612 19.694 1.516 1.00 60.22 86 GLY A O 1
ATOM 619 N N . ASN A 1 87 ? -5.058 20.938 3.319 1.00 67.50 87 ASN A N 1
ATOM 620 C CA . ASN A 1 87 ? -3.946 21.865 3.118 1.00 67.50 87 ASN A CA 1
ATOM 621 C C . ASN A 1 87 ? -2.650 21.297 3.696 1.00 67.50 87 ASN A C 1
ATOM 623 O O . ASN A 1 87 ? -2.626 20.752 4.796 1.00 67.50 87 ASN A O 1
ATOM 627 N N . TYR A 1 88 ? -1.545 21.458 2.967 1.00 69.56 88 TYR A N 1
ATOM 628 C CA . TYR A 1 88 ? -0.230 20.988 3.399 1.00 69.56 88 TYR A CA 1
ATOM 629 C C . TYR A 1 88 ? 0.266 21.751 4.636 1.00 69.56 88 TYR A C 1
ATOM 631 O O . TYR A 1 88 ? 0.400 22.975 4.611 1.00 69.56 88 TYR A O 1
ATOM 639 N N . LEU A 1 89 ? 0.601 21.009 5.691 1.00 62.34 89 LEU A N 1
ATOM 640 C CA . LEU A 1 89 ? 1.113 21.528 6.956 1.00 62.34 89 LEU A CA 1
ATOM 641 C C . LEU A 1 89 ? 2.638 21.406 7.062 1.00 62.34 89 LEU A C 1
ATOM 643 O O . LEU A 1 89 ? 3.303 22.379 7.412 1.00 62.34 89 LEU A O 1
ATOM 647 N N . ASN A 1 90 ? 3.214 20.224 6.802 1.00 61.25 90 ASN A N 1
ATOM 648 C CA . ASN A 1 90 ? 4.657 19.979 6.962 1.00 61.25 90 ASN A CA 1
ATOM 649 C C . ASN A 1 90 ? 5.131 18.693 6.244 1.00 61.25 90 ASN A C 1
ATOM 651 O O . ASN A 1 90 ? 4.301 17.864 5.876 1.00 61.25 90 ASN A O 1
ATOM 655 N N . ARG A 1 91 ? 6.454 18.494 6.097 1.00 61.00 91 ARG A N 1
ATOM 656 C CA . ARG A 1 91 ? 7.082 17.254 5.597 1.00 61.00 91 ARG A CA 1
ATOM 657 C C . ARG A 1 91 ? 8.231 16.774 6.492 1.00 61.00 91 ARG A C 1
ATOM 659 O O . ARG A 1 91 ? 9.020 17.596 6.953 1.00 61.00 91 ARG A O 1
ATOM 666 N N . SER A 1 92 ? 8.386 15.459 6.663 1.00 53.06 92 SER A N 1
ATOM 667 C CA . SER A 1 92 ? 9.576 14.840 7.283 1.00 53.06 92 SER A CA 1
ATOM 668 C C . SER A 1 92 ? 10.347 13.984 6.283 1.00 53.06 92 SER A C 1
ATOM 670 O O . SER A 1 92 ? 9.737 13.310 5.455 1.00 53.06 92 SER A O 1
ATOM 672 N N . GLY A 1 93 ? 11.683 14.025 6.364 1.00 46.59 93 GLY A N 1
ATOM 673 C CA . GLY A 1 93 ? 12.586 13.172 5.583 1.00 46.59 93 GLY A CA 1
ATOM 674 C C . GLY A 1 93 ? 12.841 11.822 6.205 1.00 46.59 93 GLY A C 1
ATOM 675 O O . GLY A 1 93 ? 12.257 11.497 7.231 1.00 46.59 93 GLY A O 1
ATOM 676 N N . MET A 1 94 ? 13.713 11.040 5.565 1.00 42.41 94 MET A N 1
ATOM 677 C CA . MET A 1 94 ? 14.118 9.716 6.037 1.00 42.41 94 MET A CA 1
ATOM 678 C C . MET A 1 94 ? 14.644 9.810 7.474 1.00 42.41 94 MET A C 1
ATOM 680 O O . MET A 1 94 ? 15.763 10.260 7.701 1.00 42.41 94 MET A O 1
ATOM 684 N N . GLY A 1 95 ? 13.788 9.462 8.434 1.00 36.31 95 GLY A N 1
ATOM 685 C CA . GLY A 1 95 ? 13.957 9.819 9.841 1.00 36.31 95 GLY A CA 1
ATOM 686 C C . GLY A 1 95 ? 12.654 10.384 10.400 1.00 36.31 95 GLY A C 1
ATOM 687 O O . GLY A 1 95 ? 12.304 11.540 10.194 1.00 36.31 95 GLY A O 1
ATOM 688 N N . PHE A 1 96 ? 11.899 9.523 11.066 1.00 41.47 96 PHE A N 1
ATOM 689 C CA . PHE A 1 96 ? 10.558 9.788 11.570 1.00 41.47 96 PHE A CA 1
ATOM 690 C C . PHE A 1 96 ? 10.641 10.483 12.938 1.00 41.47 96 PHE A C 1
ATOM 692 O O . PHE A 1 96 ? 10.884 9.807 13.935 1.00 41.47 96 PHE A O 1
ATOM 699 N N . GLU A 1 97 ? 10.427 11.798 13.008 1.00 38.62 97 GLU A N 1
ATOM 700 C CA . GLU A 1 97 ? 10.095 12.460 14.278 1.00 38.62 97 GLU A CA 1
ATOM 701 C C . GLU A 1 97 ? 9.466 13.844 14.061 1.00 38.62 97 GLU A C 1
ATOM 703 O O . GLU A 1 97 ? 10.150 14.857 14.096 1.00 38.62 97 GLU A O 1
ATOM 708 N N . VAL A 1 98 ? 8.146 13.910 13.867 1.00 35.50 98 VAL A N 1
ATOM 709 C CA . VAL A 1 98 ? 7.356 15.046 14.368 1.00 35.50 98 VAL A CA 1
ATOM 710 C C . VAL A 1 98 ? 5.969 14.507 14.709 1.00 35.50 98 VAL A C 1
ATOM 712 O O . VAL A 1 98 ? 5.329 13.891 13.862 1.00 35.50 98 VAL A O 1
ATOM 715 N N . ALA A 1 99 ? 5.507 14.703 15.946 1.00 36.81 99 ALA A N 1
ATOM 716 C CA . ALA A 1 99 ? 4.103 14.499 16.290 1.00 36.81 99 ALA A CA 1
ATOM 717 C C . ALA A 1 99 ? 3.233 15.259 15.279 1.00 36.81 99 ALA A C 1
ATOM 719 O O . ALA A 1 99 ? 3.538 16.419 14.980 1.00 36.81 99 ALA A O 1
ATOM 720 N N . ALA A 1 100 ? 2.175 14.643 14.742 1.00 38.94 100 ALA A N 1
ATOM 721 C CA . ALA A 1 100 ? 1.241 15.433 13.955 1.00 38.94 100 ALA A CA 1
ATOM 722 C C . ALA A 1 100 ? 0.752 16.609 14.805 1.00 38.94 100 ALA A C 1
ATOM 724 O O . ALA A 1 100 ? 0.423 16.418 15.982 1.00 38.94 100 ALA A O 1
ATOM 725 N N . PRO A 1 101 ? 0.682 17.821 14.235 1.00 42.25 101 PRO A N 1
ATOM 726 C CA . PRO A 1 101 ? -0.041 18.900 14.875 1.00 42.25 101 PRO A CA 1
ATOM 727 C C . PRO A 1 101 ? -1.450 18.407 15.225 1.00 42.25 101 PRO A C 1
ATOM 729 O O . PRO A 1 101 ? -2.097 17.732 14.416 1.00 42.25 101 PRO A O 1
ATOM 732 N N . ALA A 1 102 ? -1.926 18.736 16.426 1.00 35.72 102 ALA A N 1
ATOM 733 C CA . ALA A 1 102 ? -3.339 18.588 16.747 1.00 35.72 102 ALA A CA 1
ATOM 734 C C . ALA A 1 102 ? -4.137 19.279 15.624 1.00 35.72 102 ALA A C 1
ATOM 736 O O . ALA A 1 102 ? -3.845 20.439 15.330 1.00 35.72 102 ALA A O 1
ATOM 737 N N . ASN A 1 103 ? -5.070 18.555 14.988 1.00 40.16 103 ASN A N 1
ATOM 738 C CA . ASN A 1 103 ? -5.886 18.933 13.809 1.00 40.16 103 ASN A CA 1
ATOM 739 C C . ASN A 1 103 ? -5.452 18.383 12.429 1.00 40.16 103 ASN A C 1
ATOM 741 O O . ASN A 1 103 ? -5.925 18.874 11.406 1.00 40.16 103 ASN A O 1
ATOM 745 N N . THR A 1 104 ? -4.616 17.344 12.355 1.00 45.47 104 THR A N 1
ATOM 746 C CA . THR A 1 104 ? -4.466 16.586 11.093 1.00 45.47 104 THR A CA 1
ATOM 747 C C . THR A 1 104 ? -5.680 15.680 10.877 1.00 45.47 104 THR A C 1
ATOM 749 O O . THR A 1 104 ? -5.885 14.728 11.624 1.00 45.47 104 THR A O 1
ATOM 752 N N . GLY A 1 105 ? -6.515 15.979 9.877 1.00 42.62 105 GLY A N 1
ATOM 753 C CA . GLY A 1 105 ? -7.638 15.107 9.501 1.00 42.62 105 GLY A CA 1
ATOM 754 C C . GLY A 1 105 ? -7.255 14.018 8.498 1.00 42.62 105 GLY A C 1
ATOM 755 O O . GLY A 1 105 ? -8.051 13.119 8.255 1.00 42.62 105 GLY A O 1
ATOM 756 N N . ARG A 1 106 ? -6.036 14.063 7.936 1.00 49.81 106 ARG A N 1
ATOM 757 C CA . ARG A 1 106 ? -5.535 13.054 6.994 1.00 49.81 106 ARG A CA 1
ATOM 758 C C . ARG A 1 106 ? -4.017 12.907 7.101 1.00 49.81 106 ARG A C 1
ATOM 760 O O . ARG A 1 106 ? -3.276 13.876 6.935 1.00 49.81 106 ARG A O 1
ATOM 767 N N . TRP A 1 107 ? -3.556 11.689 7.378 1.00 46.94 107 TRP A N 1
ATOM 768 C CA . TRP A 1 107 ? -2.144 11.310 7.282 1.00 46.94 107 TRP A CA 1
ATOM 769 C C . TRP A 1 107 ? -1.895 10.653 5.927 1.00 46.94 107 TRP A C 1
ATOM 771 O O . TRP A 1 107 ? -2.709 9.845 5.475 1.00 46.94 107 TRP A O 1
ATOM 781 N N . GLY A 1 108 ? -0.781 11.007 5.283 1.00 49.78 108 GLY A N 1
ATOM 782 C CA . GLY A 1 108 ? -0.395 10.406 4.017 1.00 49.78 108 GLY A CA 1
ATOM 783 C C . GLY A 1 108 ? 1.109 10.407 3.757 1.00 49.78 108 GLY A C 1
ATOM 784 O O . GLY A 1 108 ? 1.872 11.212 4.296 1.00 49.78 108 GLY A O 1
ATOM 785 N N . PHE A 1 109 ? 1.541 9.481 2.910 1.00 50.59 109 PHE A N 1
ATOM 786 C CA . PHE A 1 109 ? 2.918 9.342 2.457 1.00 50.59 109 PHE A CA 1
ATOM 787 C C . PHE A 1 109 ? 2.964 9.721 0.978 1.00 50.59 109 PHE A C 1
ATOM 789 O O . PHE A 1 109 ? 2.246 9.140 0.172 1.00 50.59 109 PHE A O 1
ATOM 796 N N . ASN A 1 110 ? 3.791 10.693 0.603 1.00 48.22 110 ASN A N 1
ATOM 797 C CA . ASN A 1 110 ? 4.021 11.017 -0.804 1.00 48.22 110 ASN A CA 1
ATOM 798 C C . ASN A 1 110 ? 5.518 10.858 -1.085 1.00 48.22 110 ASN A C 1
ATOM 800 O O . ASN A 1 110 ? 6.369 11.205 -0.260 1.00 48.22 110 ASN A O 1
ATOM 804 N N . SER A 1 111 ? 5.864 10.252 -2.217 1.00 48.03 111 SER A N 1
ATOM 805 C CA . SER A 1 111 ? 7.262 10.080 -2.604 1.00 48.03 111 SER A CA 1
ATOM 806 C C . SER A 1 111 ? 7.542 10.848 -3.891 1.00 48.03 111 SER A C 1
ATOM 808 O O . SER A 1 111 ? 6.739 10.871 -4.817 1.00 48.03 111 SER A O 1
ATOM 810 N N . TYR A 1 112 ? 8.702 11.510 -3.944 1.00 39.97 112 TYR A N 1
ATOM 811 C CA . TYR A 1 112 ? 9.126 12.284 -5.116 1.00 39.97 112 TYR A CA 1
ATOM 812 C C . TYR A 1 112 ? 9.566 11.408 -6.292 1.00 39.97 112 TYR A C 1
ATOM 814 O O . TYR A 1 112 ? 9.815 11.923 -7.383 1.00 39.97 112 TYR A O 1
ATOM 822 N N . HIS A 1 113 ? 9.747 10.110 -6.070 1.00 50.62 113 HIS A N 1
ATOM 823 C CA . HIS A 1 113 ? 10.227 9.189 -7.083 1.00 50.62 113 HIS A CA 1
ATOM 824 C C . HIS A 1 113 ? 9.084 8.259 -7.439 1.00 50.62 113 HIS A C 1
ATOM 826 O O . HIS A 1 113 ? 8.746 7.394 -6.642 1.00 50.62 113 HIS A O 1
ATOM 832 N N . TYR A 1 114 ? 8.538 8.480 -8.640 1.00 48.47 114 TYR A N 1
ATOM 833 C CA . TYR A 1 114 ? 7.260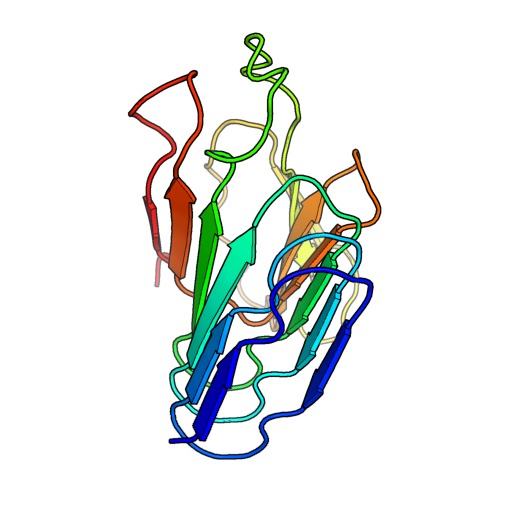 7.934 -9.104 1.00 48.47 114 TYR A CA 1
ATOM 834 C C . TYR A 1 114 ? 6.108 8.588 -8.333 1.00 48.47 114 TYR A C 1
ATOM 836 O O . TYR A 1 114 ? 6.246 8.888 -7.153 1.00 48.47 114 TYR A O 1
ATOM 844 N N . GLY A 1 115 ? 5.043 8.991 -9.024 1.00 57.28 115 GLY A N 1
ATOM 845 C CA . GLY A 1 115 ? 4.005 9.881 -8.486 1.00 57.28 115 GLY A CA 1
ATOM 846 C C . GLY A 1 115 ? 3.110 9.200 -7.453 1.00 57.28 115 GLY A C 1
ATOM 847 O O . GLY A 1 115 ? 1.910 9.114 -7.678 1.00 57.28 115 GLY A O 1
ATOM 848 N N . VAL A 1 116 ? 3.689 8.707 -6.357 1.00 62.94 116 VAL A N 1
ATOM 849 C CA . VAL A 1 116 ? 3.003 7.878 -5.371 1.00 62.94 116 VAL A CA 1
ATOM 850 C C . VAL A 1 116 ? 2.353 8.733 -4.293 1.00 62.94 116 VAL A C 1
ATOM 852 O O . VAL A 1 116 ? 2.945 9.700 -3.798 1.00 62.94 116 VAL A O 1
ATOM 855 N N . THR A 1 117 ? 1.130 8.385 -3.915 1.00 72.38 117 THR A N 1
ATOM 856 C CA . THR A 1 117 ? 0.385 9.035 -2.835 1.00 72.38 117 THR A CA 1
ATOM 857 C C . THR A 1 117 ? -0.385 7.989 -2.054 1.00 72.38 117 THR A C 1
ATOM 859 O O . THR A 1 117 ? -1.294 7.372 -2.590 1.00 72.38 117 THR A O 1
ATOM 862 N N . TYR A 1 118 ? -0.055 7.833 -0.778 1.00 76.75 118 TYR A N 1
ATOM 863 C CA . TYR A 1 118 ? -0.762 6.958 0.149 1.00 76.75 118 TYR A CA 1
ATOM 864 C C . TYR A 1 118 ? -1.481 7.796 1.197 1.00 76.75 118 TYR A C 1
ATOM 866 O O . TYR A 1 118 ? -0.908 8.765 1.695 1.00 76.75 118 TYR A O 1
ATOM 874 N N . SER A 1 119 ? -2.706 7.440 1.550 1.00 78.00 119 SER A N 1
ATOM 875 C CA . SER A 1 119 ? -3.529 8.164 2.521 1.00 78.00 119 SER A CA 1
ATOM 876 C C . SER A 1 119 ? -4.487 7.241 3.254 1.00 78.00 119 SER A C 1
ATOM 878 O O . SER A 1 119 ? -4.796 6.171 2.746 1.00 78.00 119 SER A O 1
ATOM 880 N N . GLY A 1 120 ? -4.943 7.664 4.440 1.00 78.31 120 GLY A N 1
ATOM 881 C CA . GLY A 1 120 ? -5.812 6.823 5.271 1.00 78.31 120 GLY A CA 1
ATOM 882 C C . GLY A 1 120 ? -5.122 5.507 5.617 1.00 78.31 120 GLY A C 1
ATOM 883 O O . GLY A 1 120 ? -5.689 4.461 5.393 1.00 78.31 120 GLY A O 1
ATOM 884 N N . ILE A 1 121 ? -3.838 5.567 5.995 1.00 82.19 121 ILE A N 1
ATOM 885 C CA . ILE A 1 121 ? -3.025 4.397 6.340 1.00 82.19 121 ILE A CA 1
ATOM 886 C C . ILE A 1 121 ? -2.487 4.580 7.759 1.00 82.19 121 ILE A C 1
ATOM 888 O O . ILE A 1 121 ? -1.787 5.557 8.054 1.00 82.19 121 ILE A O 1
ATOM 892 N N . GLU A 1 122 ? -2.760 3.607 8.619 1.00 84.12 122 GLU A N 1
ATOM 893 C CA . GLU A 1 122 ? -2.409 3.599 10.040 1.00 84.12 122 GLU A CA 1
ATOM 894 C C . GLU A 1 122 ? -1.156 2.768 10.309 1.00 84.12 122 GLU A C 1
ATOM 896 O O . GLU A 1 122 ? -0.400 3.067 11.242 1.00 84.12 122 GLU A O 1
ATOM 901 N N . GLN A 1 123 ? -0.919 1.742 9.494 1.00 80.69 123 GLN A N 1
ATOM 902 C CA . GLN A 1 123 ? 0.246 0.877 9.572 1.00 80.69 123 GLN A CA 1
ATOM 903 C C . GLN A 1 123 ? 0.942 0.771 8.217 1.00 80.69 123 GLN A C 1
ATOM 905 O O . GLN A 1 123 ? 0.320 0.573 7.179 1.00 80.69 123 GLN A O 1
ATOM 910 N N . PHE A 1 124 ? 2.265 0.866 8.228 1.00 78.38 124 PHE A N 1
ATOM 911 C CA . PHE A 1 124 ? 3.066 0.856 7.018 1.00 78.38 124 PHE A CA 1
ATOM 912 C C . PHE A 1 124 ? 4.285 -0.046 7.169 1.00 78.38 124 PHE A C 1
ATOM 914 O O . PHE A 1 124 ? 5.082 0.144 8.093 1.00 78.38 124 PHE A O 1
ATOM 921 N N . ASP A 1 125 ? 4.453 -0.983 6.240 1.00 77.88 125 ASP A N 1
ATOM 922 C CA . ASP A 1 125 ? 5.601 -1.879 6.205 1.00 77.88 125 ASP A CA 1
ATOM 923 C C . ASP A 1 125 ? 6.331 -1.827 4.867 1.00 77.88 125 ASP A C 1
ATOM 925 O O . ASP A 1 125 ? 5.717 -1.830 3.801 1.00 77.88 125 ASP A O 1
ATOM 929 N N . ILE A 1 126 ? 7.661 -1.857 4.926 1.00 76.19 126 ILE A N 1
ATOM 930 C CA . ILE A 1 126 ? 8.511 -2.021 3.747 1.00 76.19 126 ILE A CA 1
ATOM 931 C C . ILE A 1 126 ? 9.221 -3.365 3.841 1.00 76.19 126 ILE A C 1
ATOM 933 O O . ILE A 1 126 ? 9.931 -3.667 4.805 1.00 76.19 126 ILE A O 1
ATOM 937 N N . THR A 1 127 ? 9.066 -4.163 2.794 1.00 74.06 127 THR A N 1
ATOM 938 C CA . THR A 1 127 ? 9.658 -5.490 2.651 1.00 74.06 127 THR A CA 1
ATOM 939 C C . THR A 1 127 ? 10.439 -5.597 1.341 1.00 74.06 127 THR A C 1
ATOM 941 O O . THR A 1 127 ? 10.402 -4.710 0.489 1.00 74.06 127 THR A O 1
ATOM 944 N N . GLY A 1 128 ? 11.253 -6.647 1.209 1.00 66.25 128 GLY A N 1
ATOM 945 C CA . GLY A 1 128 ? 11.978 -6.920 -0.035 1.00 66.25 128 GLY A CA 1
ATOM 946 C C . GLY A 1 128 ? 13.156 -5.988 -0.359 1.00 66.25 128 GLY A C 1
ATOM 947 O O . GLY A 1 128 ? 13.868 -6.231 -1.332 1.00 66.25 128 GLY A O 1
ATOM 948 N N . THR A 1 129 ? 13.440 -4.967 0.457 1.00 62.69 129 THR A N 1
ATOM 949 C CA . THR A 1 129 ? 14.614 -4.102 0.264 1.00 62.69 129 THR A CA 1
ATOM 950 C C . THR A 1 129 ? 15.902 -4.798 0.714 1.00 62.69 129 THR A C 1
ATOM 952 O O . THR A 1 129 ? 15.953 -5.509 1.720 1.00 62.69 129 THR A O 1
ATOM 955 N N . LYS A 1 130 ? 17.000 -4.557 -0.015 1.00 56.44 130 LYS A N 1
ATOM 956 C CA . LYS A 1 130 ? 18.357 -4.971 0.401 1.00 56.44 130 LYS A CA 1
ATOM 957 C C . LYS A 1 130 ? 19.001 -4.003 1.401 1.00 56.44 130 LYS A C 1
ATOM 959 O O . LYS A 1 130 ? 20.141 -4.226 1.802 1.00 56.44 130 LYS A O 1
ATOM 964 N N . VAL A 1 131 ? 18.309 -2.923 1.770 1.00 47.28 131 VAL A N 1
ATOM 965 C CA . VAL A 1 131 ? 18.850 -1.835 2.588 1.00 47.28 131 VAL A CA 1
ATOM 966 C C . VAL A 1 131 ? 17.994 -1.634 3.833 1.00 47.28 131 VAL A C 1
ATOM 968 O O . VAL A 1 131 ? 16.803 -1.373 3.726 1.00 47.28 131 VAL A O 1
ATOM 971 N N . ASP A 1 132 ? 18.679 -1.746 4.967 1.00 46.47 132 ASP A N 1
ATOM 972 C CA . ASP A 1 132 ? 18.304 -1.414 6.344 1.00 46.47 132 ASP A CA 1
ATOM 973 C C . ASP A 1 132 ? 17.118 -2.166 7.005 1.00 46.47 132 ASP A C 1
ATOM 975 O O . ASP A 1 132 ? 15.958 -1.978 6.636 1.00 46.47 132 ASP A O 1
ATOM 979 N N . PRO A 1 133 ? 17.365 -3.008 8.032 1.00 48.31 133 PRO A N 1
ATOM 980 C CA . PRO A 1 133 ? 16.310 -3.628 8.827 1.00 48.31 133 PRO A CA 1
ATOM 981 C C . PRO A 1 133 ? 15.534 -2.675 9.753 1.00 48.31 133 PRO A C 1
ATOM 983 O O . PRO A 1 133 ? 14.510 -3.108 10.282 1.00 48.31 133 PRO A O 1
ATOM 986 N N . GLU A 1 134 ? 15.971 -1.427 9.957 1.00 44.88 134 GLU A N 1
ATOM 987 C CA . GLU A 1 134 ? 15.347 -0.496 10.916 1.00 44.88 134 GLU A CA 1
ATOM 988 C C . GLU A 1 134 ? 14.092 0.233 10.385 1.00 44.88 134 GLU A C 1
ATOM 990 O O . GLU A 1 134 ? 13.325 0.787 11.171 1.00 44.88 134 GLU A O 1
ATOM 995 N N . VAL A 1 135 ? 13.813 0.188 9.074 1.00 51.84 135 VAL A N 1
ATOM 996 C CA . VAL A 1 135 ? 12.701 0.925 8.416 1.00 51.84 135 VAL A CA 1
ATOM 997 C C . VAL A 1 135 ? 11.533 -0.002 8.027 1.00 51.84 135 VAL A C 1
ATOM 999 O O . VAL A 1 135 ? 10.798 0.252 7.081 1.00 51.84 135 VAL A O 1
ATOM 1002 N N . LYS A 1 136 ? 11.375 -1.136 8.717 1.00 57.97 136 LYS A N 1
ATOM 1003 C CA . LYS A 1 136 ? 10.489 -2.219 8.253 1.00 57.97 136 LYS A CA 1
ATOM 1004 C C . LYS A 1 136 ? 9.017 -2.050 8.587 1.00 57.97 136 LYS A C 1
ATOM 1006 O O . LYS A 1 136 ? 8.207 -2.543 7.819 1.00 57.97 136 LYS A O 1
ATOM 1011 N N . THR A 1 137 ? 8.693 -1.404 9.705 1.00 60.03 137 THR A N 1
ATOM 1012 C CA . THR A 1 137 ? 7.321 -1.312 10.226 1.00 60.03 137 THR A CA 1
ATOM 1013 C C . THR A 1 137 ? 7.104 0.019 10.948 1.00 60.03 137 THR A C 1
ATOM 1015 O O . THR A 1 137 ? 7.902 0.380 11.822 1.00 60.03 137 THR A O 1
ATOM 1018 N N . ARG A 1 138 ? 6.019 0.734 10.651 1.00 63.38 138 ARG A N 1
ATOM 1019 C CA . ARG A 1 138 ? 5.590 1.959 11.346 1.00 63.38 138 ARG A CA 1
ATOM 1020 C C . ARG A 1 138 ? 4.100 1.892 11.648 1.00 63.38 138 ARG A C 1
ATOM 1022 O O . ARG A 1 138 ? 3.313 1.571 10.773 1.00 63.38 138 ARG A O 1
ATOM 1029 N N . ASN A 1 139 ? 3.743 2.275 12.869 1.00 63.28 139 ASN A N 1
ATOM 1030 C CA . ASN A 1 139 ? 2.362 2.489 13.287 1.00 63.28 139 ASN A CA 1
ATOM 1031 C C . ASN A 1 139 ? 2.143 3.983 13.519 1.00 63.28 139 ASN A C 1
ATOM 1033 O O . ASN A 1 139 ? 3.063 4.691 13.948 1.00 63.28 139 ASN A O 1
ATOM 1037 N N . LYS A 1 140 ? 0.917 4.443 13.302 1.00 61.41 140 LYS A N 1
ATOM 1038 C CA . LYS A 1 140 ? 0.435 5.743 13.761 1.00 61.41 140 LYS A CA 1
ATOM 1039 C C . LYS A 1 140 ? 0.595 5.830 15.283 1.00 61.41 140 LYS A C 1
ATOM 1041 O O . LYS A 1 140 ? 0.076 4.990 16.018 1.00 61.41 140 LYS A O 1
ATOM 1046 N N . SER A 1 141 ? 1.346 6.822 15.759 1.00 51.97 141 SER A N 1
ATOM 1047 C CA . SER A 1 141 ? 1.379 7.148 17.187 1.00 51.97 141 SER A CA 1
ATOM 1048 C C . SER A 1 141 ? 0.084 7.876 17.539 1.00 51.97 141 SER A C 1
ATOM 1050 O O . SER A 1 141 ? -0.227 8.886 16.908 1.00 51.97 141 SER A O 1
ATOM 1052 N N . VAL A 1 142 ? -0.655 7.331 18.506 1.00 47.09 142 VAL A N 1
ATOM 1053 C CA . VAL A 1 142 ? -1.897 7.902 19.057 1.00 47.09 142 VAL A CA 1
ATOM 1054 C C . VAL A 1 142 ? -1.607 9.159 19.870 1.00 47.09 142 VAL A C 1
ATOM 1056 O O . VAL A 1 142 ? -0.580 9.156 20.590 1.00 47.09 142 VAL A O 1
#

Organism: NCBI:txid2954384